Protein AF-A0A3D5RZG6-F1 (afdb_monomer_lite)

Secondary structure (DSSP, 8-state):
------PPP---------PPPP----------S-------------TTS-GGGTS-HHHHHHHHHHHHHHHHHHHHHTHHHHHHHHHHHHHTT-S-----SSSTT------THHHHHHHHHHHHHHHHHS-TT-S------SS--HHHHHHHHHHHHHH-

Radius of gyration: 35.07 Å; chains: 1; bounding box: 60×97×66 Å

Foldseek 3Di:
DDDDDDDDDDDDDDDDDDDDDDDDDDDDDPDDDDDPPPPPPPPPDPPPDDVLVVDDPVVNVVVVVVVVVVVVVVCVVCVVVVVVVVVLVVLCVPDWDQDPPPHGRPGPDRDNVSVVVVVVCCVVVCCQCQPPLGNDDFDDPDDDDPVVVVVSVVVSVVRD

Structure (mmCIF, N/CA/C/O backbone):
data_AF-A0A3D5RZG6-F1
#
_entry.id   AF-A0A3D5RZG6-F1
#
loop_
_atom_site.group_PDB
_atom_site.id
_atom_site.type_symbol
_atom_site.label_atom_id
_atom_site.label_alt_id
_atom_site.label_comp_id
_atom_site.label_asym_id
_atom_site.label_entity_id
_atom_site.label_seq_id
_atom_site.pdbx_PDB_ins_code
_atom_site.Cartn_x
_atom_site.Cartn_y
_atom_site.Cartn_z
_atom_site.occupancy
_atom_site.B_iso_or_equiv
_atom_site.auth_seq_id
_atom_site.auth_comp_id
_atom_site.auth_asym_id
_atom_site.auth_atom_id
_atom_site.pdbx_PDB_model_num
ATOM 1 N N . MET A 1 1 ? 36.518 -27.230 -19.092 1.00 40.00 1 MET A N 1
ATOM 2 C CA . MET A 1 1 ? 35.774 -27.851 -17.978 1.00 40.00 1 MET A CA 1
ATOM 3 C C . MET A 1 1 ? 34.593 -28.575 -18.604 1.00 40.00 1 MET A C 1
ATOM 5 O O . MET A 1 1 ? 33.649 -27.922 -19.021 1.00 40.00 1 MET A O 1
ATOM 9 N N . ALA A 1 2 ? 34.735 -29.878 -18.841 1.00 37.03 2 ALA A N 1
ATOM 10 C CA . ALA A 1 2 ? 33.716 -30.720 -19.463 1.00 37.03 2 ALA A CA 1
ATOM 11 C C . ALA A 1 2 ? 33.088 -31.570 -18.354 1.00 37.03 2 ALA A C 1
ATOM 13 O O . ALA A 1 2 ? 33.823 -32.172 -17.575 1.00 37.03 2 ALA A O 1
ATOM 14 N N . ILE A 1 3 ? 31.761 -31.542 -18.238 1.00 41.81 3 ILE A N 1
ATOM 15 C CA . ILE A 1 3 ? 31.018 -32.306 -17.233 1.00 41.81 3 ILE A CA 1
ATOM 16 C C . ILE A 1 3 ? 30.710 -33.676 -17.829 1.00 41.81 3 ILE A C 1
ATOM 18 O O . ILE A 1 3 ? 30.144 -33.788 -18.917 1.00 41.81 3 ILE A O 1
ATOM 22 N N . ASP A 1 4 ? 31.171 -34.688 -17.109 1.00 40.53 4 ASP A N 1
ATOM 23 C CA . ASP A 1 4 ? 31.156 -36.098 -17.455 1.00 40.53 4 ASP A CA 1
ATOM 24 C C . ASP A 1 4 ? 29.727 -36.666 -17.473 1.00 40.53 4 ASP A C 1
ATOM 26 O O . ASP A 1 4 ? 28.869 -36.276 -16.678 1.00 40.53 4 ASP A O 1
ATOM 30 N N . LYS A 1 5 ? 29.468 -37.582 -18.404 1.00 50.91 5 LYS A N 1
ATOM 31 C CA . LYS A 1 5 ? 28.138 -38.107 -18.740 1.00 50.91 5 LYS A CA 1
ATOM 32 C C . LYS A 1 5 ? 28.171 -39.629 -18.686 1.00 50.91 5 LYS A C 1
ATOM 34 O O . LYS A 1 5 ? 28.188 -40.238 -19.748 1.00 50.91 5 LYS A O 1
ATOM 39 N N . GLN A 1 6 ? 28.164 -40.245 -17.499 1.00 39.62 6 GLN A N 1
ATOM 40 C CA . GLN A 1 6 ? 27.972 -41.699 -17.341 1.00 39.62 6 GLN A CA 1
ATOM 41 C C . GLN A 1 6 ? 27.313 -42.058 -15.992 1.00 39.62 6 GLN A C 1
ATOM 43 O O . GLN A 1 6 ? 27.943 -41.993 -14.943 1.00 39.62 6 GLN A O 1
ATOM 48 N N . LEU A 1 7 ? 26.044 -42.479 -16.032 1.00 48.88 7 LEU A N 1
ATOM 49 C CA . LEU A 1 7 ? 25.414 -43.341 -15.020 1.00 48.88 7 LEU A CA 1
ATOM 50 C C . LEU A 1 7 ? 25.377 -44.763 -15.608 1.00 48.88 7 LEU A C 1
ATOM 52 O O . LEU A 1 7 ? 24.988 -44.894 -16.774 1.00 48.88 7 LEU A O 1
ATOM 56 N N . PRO A 1 8 ? 25.775 -45.822 -14.879 1.00 43.19 8 PRO A N 1
ATOM 57 C CA . PRO A 1 8 ? 25.782 -47.165 -15.437 1.00 43.19 8 PRO A CA 1
ATOM 58 C C . PRO A 1 8 ? 24.384 -47.794 -15.406 1.00 43.19 8 PRO A C 1
ATOM 60 O O . PRO A 1 8 ? 23.657 -47.722 -14.418 1.00 43.19 8 PRO A O 1
ATOM 63 N N . LEU A 1 9 ? 24.048 -48.439 -16.522 1.00 42.88 9 LEU A N 1
ATOM 64 C CA . LEU A 1 9 ? 22.876 -49.282 -16.731 1.00 42.88 9 LEU A CA 1
ATOM 65 C C . LEU A 1 9 ? 23.049 -50.613 -15.984 1.00 42.88 9 LEU A C 1
ATOM 67 O O . LEU A 1 9 ? 24.032 -51.318 -16.210 1.00 42.88 9 LEU A O 1
ATOM 71 N N . VAL A 1 10 ? 22.064 -50.992 -15.169 1.00 44.44 10 VAL A N 1
ATOM 72 C CA . VAL A 1 10 ? 21.861 -52.381 -14.730 1.00 44.44 10 VAL A CA 1
ATOM 73 C C . VAL A 1 10 ? 20.582 -52.881 -15.393 1.00 44.44 10 VAL A C 1
ATOM 75 O O . VAL A 1 10 ? 19.499 -52.346 -15.169 1.00 44.44 10 VAL A O 1
ATOM 78 N N . ASN A 1 11 ? 20.743 -53.868 -16.273 1.00 32.84 11 ASN A N 1
ATOM 79 C CA . ASN A 1 11 ? 19.669 -54.517 -17.013 1.00 32.84 11 ASN A CA 1
ATOM 80 C C . ASN A 1 11 ? 19.000 -55.612 -16.170 1.00 32.84 11 ASN A C 1
ATOM 82 O O . ASN A 1 11 ? 19.696 -56.474 -15.644 1.00 32.84 11 ASN A O 1
ATOM 86 N N . GLY A 1 12 ? 17.664 -55.604 -16.189 1.00 35.03 12 GLY A N 1
ATOM 87 C CA . GLY A 1 12 ? 16.802 -56.783 -16.321 1.00 35.03 12 GLY A CA 1
ATOM 88 C C . GLY A 1 12 ? 16.608 -57.684 -15.103 1.00 35.03 12 GLY A C 1
ATOM 89 O O . GLY A 1 12 ? 17.431 -58.554 -14.862 1.00 35.03 12 GLY A O 1
ATOM 90 N N . ASP A 1 13 ? 15.436 -57.593 -14.465 1.00 33.34 13 ASP A N 1
ATOM 91 C CA . ASP A 1 13 ? 14.515 -58.736 -14.446 1.00 33.34 13 ASP A CA 1
ATOM 92 C C . ASP A 1 13 ? 13.060 -58.300 -14.175 1.00 33.34 13 ASP A C 1
ATOM 94 O O . ASP A 1 13 ? 12.789 -57.255 -13.585 1.00 33.34 13 ASP A O 1
ATOM 98 N N . SER A 1 14 ? 12.158 -59.117 -14.700 1.00 42.34 14 SER A N 1
ATOM 99 C CA . SER A 1 14 ? 10.693 -59.123 -14.745 1.00 42.34 14 SER A CA 1
ATOM 100 C C . SER A 1 14 ? 9.871 -58.389 -13.670 1.00 42.34 14 SER A C 1
ATOM 102 O O . SER A 1 14 ? 10.079 -58.536 -12.468 1.00 42.34 14 SER A O 1
ATOM 104 N N . ALA A 1 15 ? 8.799 -57.739 -14.136 1.00 42.53 15 ALA A N 1
ATOM 105 C CA . ALA A 1 15 ? 7.641 -57.343 -13.337 1.00 42.53 15 ALA A CA 1
ATOM 106 C C . ALA A 1 15 ? 6.982 -58.534 -12.615 1.00 42.53 15 ALA A C 1
ATOM 108 O O . ALA A 1 15 ? 6.944 -59.639 -13.159 1.00 42.53 15 ALA A O 1
ATOM 109 N N . PRO A 1 16 ? 6.296 -58.270 -11.493 1.00 44.09 16 PRO A N 1
ATOM 110 C CA . PRO A 1 16 ? 4.999 -58.897 -11.285 1.00 44.09 16 PRO A CA 1
ATOM 111 C C . PRO A 1 16 ? 3.902 -57.856 -11.038 1.00 44.09 16 PRO A C 1
ATOM 113 O O . PRO A 1 16 ? 3.989 -56.992 -10.169 1.00 44.09 16 PRO A O 1
ATOM 116 N N . SER A 1 17 ? 2.839 -57.982 -11.830 1.00 41.69 17 SER A N 1
ATOM 117 C CA . SER A 1 17 ? 1.518 -57.441 -11.541 1.00 41.69 17 SER A CA 1
ATOM 118 C C . SER A 1 17 ? 0.984 -57.999 -10.223 1.00 41.69 17 SER A C 1
ATOM 120 O O . SER A 1 17 ? 1.098 -59.201 -9.981 1.00 41.69 17 SER A O 1
ATOM 122 N N . GLY A 1 18 ? 0.291 -57.176 -9.447 1.00 37.06 18 GLY A N 1
ATOM 123 C CA . GLY A 1 18 ? -0.534 -57.651 -8.343 1.00 37.06 18 GLY A CA 1
ATOM 124 C C . GLY A 1 18 ? -0.957 -56.500 -7.449 1.00 37.06 18 GLY A C 1
ATOM 125 O O . GLY A 1 18 ? -0.141 -55.950 -6.721 1.00 37.06 18 GLY A O 1
ATOM 126 N N . SER A 1 19 ? -2.225 -56.113 -7.538 1.00 47.69 19 SER A N 1
ATOM 127 C CA . SER A 1 19 ? -2.877 -55.184 -6.615 1.00 47.69 19 SER A CA 1
ATOM 128 C C . SER A 1 19 ? -2.663 -55.632 -5.161 1.00 47.69 19 SER A C 1
ATOM 130 O O . SER A 1 19 ? -2.832 -56.824 -4.889 1.00 47.69 19 SER A O 1
ATOM 132 N N . PRO A 1 20 ? -2.342 -54.740 -4.210 1.00 45.59 20 PRO A N 1
ATOM 133 C CA . PRO A 1 20 ? -2.325 -55.128 -2.810 1.00 45.59 20 PRO A CA 1
ATOM 134 C C . PRO A 1 20 ? -3.771 -55.316 -2.333 1.00 45.59 20 PRO A C 1
ATOM 136 O O . PRO A 1 20 ? -4.583 -54.394 -2.391 1.00 45.59 20 PRO A O 1
ATOM 139 N N . LEU A 1 21 ? -4.098 -56.537 -1.907 1.00 49.50 21 LEU A N 1
ATOM 140 C CA . LEU A 1 21 ? -5.302 -56.823 -1.127 1.00 49.50 21 LEU A CA 1
ATOM 141 C C . LEU A 1 21 ? -5.203 -56.093 0.227 1.00 49.50 21 LEU A C 1
ATOM 143 O O . LEU A 1 21 ? -4.092 -55.959 0.749 1.00 49.50 21 LEU A O 1
ATOM 147 N N . PRO A 1 22 ? -6.323 -55.621 0.801 1.00 49.72 22 PRO A N 1
ATOM 148 C CA . PRO A 1 22 ? -6.307 -54.987 2.111 1.00 49.72 22 PRO A CA 1
ATOM 149 C C . PRO A 1 22 ? -5.929 -56.013 3.187 1.00 49.72 22 PRO A C 1
ATOM 151 O O . PRO A 1 22 ? -6.374 -57.158 3.166 1.00 49.72 22 PRO A O 1
ATOM 154 N N . ILE A 1 23 ? -5.058 -55.591 4.099 1.00 50.34 23 ILE A N 1
ATOM 155 C CA . ILE A 1 23 ? -4.634 -56.352 5.272 1.00 50.34 23 ILE A CA 1
ATOM 156 C C . ILE A 1 23 ? -5.704 -56.133 6.342 1.00 50.34 23 ILE A C 1
ATOM 158 O O . ILE A 1 23 ? -5.835 -55.017 6.844 1.00 50.34 23 ILE A O 1
ATOM 162 N N . ASP A 1 24 ? -6.457 -57.177 6.682 1.00 39.44 24 ASP A N 1
ATOM 163 C CA . ASP A 1 24 ? -7.350 -57.164 7.840 1.00 39.44 24 ASP A CA 1
ATOM 164 C C . ASP A 1 24 ? -6.498 -57.215 9.116 1.00 39.44 24 ASP A C 1
ATOM 166 O O . ASP A 1 24 ? -5.799 -58.195 9.385 1.00 39.44 24 ASP A O 1
ATOM 170 N N . ILE A 1 25 ? -6.512 -56.126 9.884 1.00 47.66 25 ILE A N 1
ATOM 171 C CA . ILE A 1 25 ? -5.910 -56.064 11.217 1.00 47.66 25 ILE A CA 1
ATOM 172 C C . ILE A 1 25 ? -7.035 -56.338 12.216 1.00 47.66 25 ILE A C 1
ATOM 174 O O . ILE A 1 25 ? -7.828 -55.450 12.522 1.00 47.66 25 ILE A O 1
ATOM 178 N N . GLU A 1 26 ? -7.110 -57.565 12.727 1.00 38.97 26 GLU A N 1
ATOM 179 C CA . GLU A 1 26 ? -7.935 -57.880 13.895 1.00 38.97 26 GLU A CA 1
ATOM 180 C C . GLU A 1 26 ? -7.267 -57.287 15.144 1.00 38.97 26 GLU A C 1
ATOM 182 O O . GLU A 1 26 ? -6.221 -57.755 15.597 1.00 38.97 26 GLU A O 1
ATOM 187 N N . ILE A 1 27 ? -7.856 -56.221 15.688 1.00 46.53 27 ILE A N 1
ATOM 188 C CA . ILE A 1 27 ? -7.484 -55.662 16.990 1.00 46.53 27 ILE A CA 1
ATOM 189 C C . ILE A 1 27 ? -8.500 -56.181 18.008 1.00 46.53 27 ILE A C 1
ATOM 191 O O . ILE A 1 27 ? -9.621 -55.683 18.087 1.00 46.53 27 ILE A O 1
ATOM 195 N N . GLU A 1 28 ? -8.114 -57.183 18.798 1.00 38.84 28 GLU A N 1
ATOM 196 C CA . GLU A 1 28 ? -8.856 -57.558 20.004 1.00 38.84 28 GLU A CA 1
ATOM 197 C C . GLU A 1 28 ? -8.613 -56.502 21.091 1.00 38.84 28 GLU A C 1
ATOM 199 O O . GLU A 1 28 ? -7.517 -56.391 21.645 1.00 38.84 28 GLU A O 1
ATOM 204 N N . ILE A 1 29 ? -9.642 -55.711 21.402 1.00 47.91 29 ILE A N 1
ATOM 205 C CA . ILE A 1 29 ? -9.635 -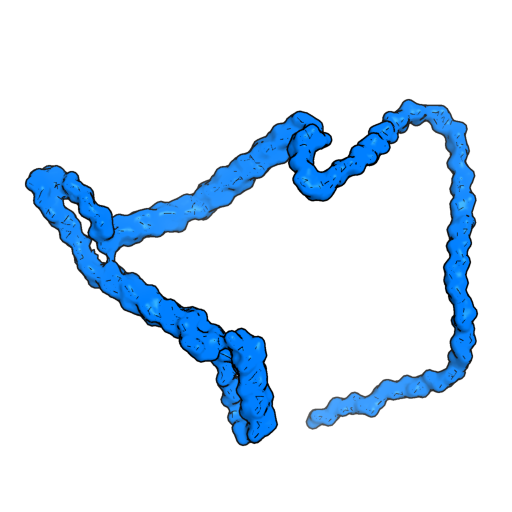54.777 22.531 1.00 47.91 29 ILE A CA 1
ATOM 206 C C . ILE A 1 29 ? -10.257 -55.506 23.733 1.00 47.91 29 ILE A C 1
ATOM 208 O O . ILE A 1 29 ? -11.433 -55.874 23.664 1.00 47.91 29 ILE A O 1
ATOM 212 N N . PRO A 1 30 ? -9.523 -55.741 24.838 1.00 39.16 30 PRO A N 1
ATOM 213 C CA . PRO A 1 30 ? -10.123 -56.294 26.042 1.00 39.16 30 PRO A CA 1
ATOM 214 C C . PRO A 1 30 ? -11.043 -55.237 26.662 1.00 39.16 30 PRO A C 1
ATOM 216 O O . PRO A 1 30 ? -10.599 -54.167 27.076 1.00 39.16 30 PRO A O 1
ATOM 219 N N . LEU A 1 31 ? -12.335 -55.556 26.700 1.00 46.53 31 LEU A N 1
ATOM 220 C CA . LEU A 1 31 ? -13.395 -54.757 27.305 1.00 46.53 31 LEU A CA 1
ATOM 221 C C . LEU A 1 31 ? -13.150 -54.653 28.823 1.00 46.53 31 LEU A C 1
ATOM 223 O O . LEU A 1 31 ? -13.416 -55.600 29.563 1.00 46.53 31 LEU A O 1
ATOM 227 N N . ALA A 1 32 ? -12.611 -53.523 29.282 1.00 42.19 32 ALA A N 1
ATOM 228 C CA . ALA A 1 32 ? -12.517 -53.176 30.697 1.00 42.19 32 ALA A CA 1
ATOM 229 C C . ALA A 1 32 ? -13.300 -51.882 30.950 1.00 42.19 32 ALA A C 1
ATOM 231 O O . ALA A 1 32 ? -13.075 -50.864 30.301 1.00 42.19 32 ALA A O 1
ATOM 232 N N . GLU A 1 33 ? -14.253 -51.998 31.871 1.00 45.88 33 GLU A N 1
ATOM 233 C CA . GLU A 1 33 ? -15.320 -51.065 32.229 1.00 45.88 33 GLU A CA 1
ATOM 234 C C . GLU A 1 33 ? -14.832 -49.640 32.534 1.00 45.88 33 GLU A C 1
ATOM 236 O O . GLU A 1 33 ? -13.932 -49.429 33.349 1.00 45.88 33 GLU A O 1
ATOM 241 N N . GLY A 1 34 ? -15.486 -48.658 31.913 1.00 45.00 34 GLY A N 1
ATOM 242 C CA . GLY A 1 34 ? -15.235 -47.236 32.123 1.00 45.00 34 GLY A CA 1
ATOM 243 C C . GLY A 1 34 ? -15.747 -46.403 30.955 1.00 45.00 34 GLY A C 1
ATOM 244 O O . GLY A 1 34 ? -14.960 -45.747 30.281 1.00 45.00 34 GLY A O 1
ATOM 245 N N . GLU A 1 35 ? -17.051 -46.480 30.686 1.00 39.72 35 GLU A N 1
ATOM 246 C CA . GLU A 1 35 ? -17.736 -45.674 29.672 1.00 39.72 35 GLU A CA 1
ATOM 247 C C . GLU A 1 35 ? -17.596 -44.180 30.012 1.00 39.72 35 GLU A C 1
ATOM 249 O O . GLU A 1 35 ? -18.325 -43.629 30.834 1.00 39.72 35 GLU A O 1
ATOM 254 N N . MET A 1 36 ? -16.631 -43.511 29.382 1.00 41.97 36 MET A N 1
ATOM 255 C CA . MET A 1 36 ? -16.826 -42.131 28.954 1.00 41.97 36 MET A CA 1
ATOM 256 C C . MET A 1 36 ? -17.213 -42.201 27.484 1.00 41.97 36 MET A C 1
ATOM 258 O O . MET A 1 36 ? -16.352 -42.275 26.608 1.00 41.97 36 MET A O 1
ATOM 262 N N . GLU A 1 37 ? -18.519 -42.237 27.231 1.00 37.50 37 GLU A N 1
ATOM 263 C CA . GLU A 1 37 ? -19.068 -41.952 25.911 1.00 37.50 37 GLU A CA 1
ATOM 264 C C . GLU A 1 37 ? -18.737 -40.494 25.577 1.00 37.50 37 GLU A C 1
ATOM 266 O O . GLU A 1 37 ? -19.387 -39.557 26.037 1.00 37.50 37 GLU A O 1
ATOM 271 N N . PHE A 1 38 ? -17.683 -40.293 24.790 1.00 44.22 38 PHE A N 1
ATOM 272 C CA . PHE A 1 38 ? -17.598 -39.107 23.956 1.00 44.22 38 PHE A CA 1
ATOM 273 C C . PHE A 1 38 ? -18.559 -39.352 22.792 1.00 44.22 38 PHE A C 1
ATOM 275 O O . PHE A 1 38 ? -18.211 -40.033 21.830 1.00 44.22 38 PHE A O 1
ATOM 282 N N . GLU A 1 39 ? -19.793 -38.858 22.905 1.00 43.47 39 GLU A N 1
ATOM 283 C CA . GLU A 1 39 ? -20.676 -38.736 21.746 1.00 43.47 39 GLU A CA 1
ATOM 284 C C . GLU A 1 39 ? -20.061 -37.701 20.789 1.00 43.47 39 GLU A C 1
ATOM 286 O O . GLU A 1 39 ? -20.345 -36.504 20.859 1.00 43.47 39 GLU A O 1
ATOM 291 N N . GLU A 1 40 ? -19.191 -38.153 19.882 1.00 51.75 40 GLU A N 1
ATOM 292 C CA . GLU A 1 40 ? -18.847 -37.390 18.684 1.00 51.75 40 GLU A CA 1
ATOM 293 C C . GLU A 1 40 ? -20.088 -37.348 17.787 1.00 51.75 40 GLU A C 1
ATOM 295 O O . GLU A 1 40 ? -20.311 -38.189 16.915 1.00 51.75 40 GLU A O 1
ATOM 300 N N . THR A 1 41 ? -20.948 -36.361 18.030 1.00 52.50 41 THR A N 1
ATOM 301 C CA . THR A 1 41 ? -21.991 -35.998 17.074 1.00 52.50 41 THR A CA 1
ATOM 302 C C . THR A 1 41 ? -21.324 -35.284 15.905 1.00 52.50 41 THR A C 1
ATOM 304 O O . THR A 1 41 ? -21.149 -34.068 15.901 1.00 52.50 41 THR A O 1
ATOM 307 N N . GLU A 1 42 ? -20.917 -36.056 14.900 1.00 60.12 42 GLU A N 1
ATOM 308 C CA . GLU A 1 42 ? -20.423 -35.530 13.629 1.00 60.12 42 GLU A CA 1
ATOM 309 C C . GLU A 1 42 ? -21.607 -34.878 12.887 1.00 60.12 42 GLU A C 1
ATOM 311 O O . GLU A 1 42 ? -22.304 -35.489 12.072 1.00 60.12 42 GLU A O 1
ATOM 316 N N . GLN A 1 43 ? -21.928 -33.635 13.258 1.00 64.25 43 GLN A N 1
ATOM 317 C CA . GLN A 1 43 ? -22.960 -32.853 12.589 1.00 64.25 43 GLN A CA 1
ATOM 318 C C . GLN A 1 43 ? -22.476 -32.544 11.173 1.00 64.25 43 GLN A C 1
ATOM 320 O O . GLN A 1 43 ? -21.488 -31.839 10.970 1.00 64.25 43 GLN A O 1
ATOM 325 N N . VAL A 1 44 ? -23.173 -33.079 10.171 1.00 74.38 44 VAL A N 1
ATOM 326 C CA . VAL A 1 44 ? -22.883 -32.798 8.763 1.00 74.38 44 VAL A CA 1
ATOM 327 C C . VAL A 1 44 ? -23.373 -31.385 8.444 1.00 74.38 44 VAL A C 1
ATOM 329 O O . VAL A 1 44 ? -24.534 -31.184 8.088 1.00 74.38 44 VAL A O 1
ATOM 332 N N . ILE A 1 45 ? -22.491 -30.398 8.603 1.00 79.06 45 ILE A N 1
ATOM 333 C CA . ILE A 1 45 ? -22.779 -28.991 8.303 1.00 79.06 45 ILE A CA 1
ATOM 334 C C . ILE A 1 45 ? -22.708 -28.780 6.776 1.00 79.06 45 ILE A C 1
ATOM 336 O O . ILE A 1 45 ? -21.691 -29.116 6.156 1.00 79.06 45 ILE A O 1
ATOM 340 N N . PRO A 1 46 ? -23.751 -28.228 6.128 1.00 85.69 46 PRO A N 1
ATOM 341 C CA . PRO A 1 46 ? -23.699 -27.862 4.714 1.00 85.69 46 PRO A CA 1
ATOM 342 C C . PRO A 1 46 ? -22.596 -26.827 4.431 1.00 85.69 46 PRO A C 1
ATOM 344 O O . PRO A 1 46 ? -22.437 -25.862 5.169 1.00 85.69 46 PRO A O 1
ATOM 347 N N . PHE A 1 47 ? -21.863 -26.971 3.318 1.00 81.31 47 PHE A N 1
ATOM 348 C CA . PHE A 1 47 ? -20.683 -26.139 3.001 1.00 81.31 47 PHE A CA 1
ATOM 349 C C . PHE A 1 47 ? -20.937 -24.616 2.976 1.00 81.31 47 PHE A C 1
ATOM 351 O O . PHE A 1 47 ? -20.020 -23.838 3.209 1.00 81.31 47 PHE A O 1
ATOM 358 N N . ASN A 1 48 ? -22.167 -24.183 2.681 1.00 87.56 48 ASN A N 1
ATOM 359 C CA . ASN A 1 48 ? -22.524 -22.764 2.574 1.00 87.56 48 ASN A CA 1
ATOM 360 C C . ASN A 1 48 ? -23.147 -22.188 3.857 1.00 87.56 48 ASN A C 1
ATOM 362 O O . ASN A 1 48 ? -23.663 -21.069 3.816 1.00 87.56 48 ASN A O 1
ATOM 366 N N . GLU A 1 49 ? -23.170 -22.941 4.957 1.00 89.38 49 GLU A N 1
ATOM 367 C CA . GLU A 1 49 ? -23.825 -22.501 6.187 1.00 89.38 49 GLU A CA 1
ATOM 368 C C . GLU A 1 49 ? -22.880 -21.740 7.122 1.00 89.38 49 GLU A C 1
ATOM 370 O O . GLU A 1 49 ? -21.655 -21.866 7.062 1.00 89.38 49 GLU A O 1
ATOM 375 N N . ASN A 1 50 ? -23.458 -20.900 7.978 1.00 86.81 50 ASN A N 1
ATOM 376 C CA . ASN A 1 50 ? -22.700 -20.088 8.916 1.00 86.81 50 ASN A CA 1
ATOM 377 C C . ASN A 1 50 ? -22.183 -20.949 10.076 1.00 86.81 50 ASN A C 1
ATOM 379 O O . ASN A 1 50 ? -22.944 -21.378 10.936 1.00 86.81 50 ASN A O 1
ATOM 383 N N . LEU A 1 51 ? -20.867 -21.147 10.126 1.00 85.50 51 LEU A N 1
ATOM 384 C CA . LEU A 1 51 ? -20.200 -21.950 11.155 1.00 85.50 51 LEU A CA 1
ATOM 385 C C . LEU A 1 51 ? -20.391 -21.399 12.577 1.00 85.50 51 LEU A C 1
ATOM 387 O O . LEU A 1 51 ? -20.315 -22.164 13.533 1.00 85.50 51 LEU A O 1
ATOM 391 N N . ALA A 1 52 ? -20.663 -20.098 12.729 1.00 86.06 52 ALA A N 1
ATOM 392 C CA . ALA A 1 52 ? -20.869 -19.487 14.041 1.00 86.06 52 ALA A CA 1
ATOM 393 C C . ALA A 1 52 ? -22.112 -20.024 14.770 1.00 86.06 52 ALA A C 1
ATOM 395 O O . ALA A 1 52 ? -22.123 -20.028 15.997 1.00 86.06 52 ALA A O 1
ATOM 396 N N . ASP A 1 53 ? -23.121 -20.504 14.037 1.00 86.06 53 ASP A N 1
ATOM 397 C CA . ASP A 1 53 ? -24.384 -20.983 14.616 1.00 86.06 53 ASP A CA 1
ATOM 398 C C . ASP A 1 53 ? -24.275 -22.415 15.179 1.00 86.06 53 ASP A C 1
ATOM 400 O O . ASP A 1 53 ? -25.129 -22.846 15.953 1.00 86.06 53 ASP A O 1
ATOM 404 N N . PHE A 1 54 ? -23.213 -23.143 14.813 1.00 87.19 54 PHE A N 1
ATOM 405 C CA . PHE A 1 54 ? -22.935 -24.515 15.261 1.00 87.19 54 PHE A CA 1
ATOM 406 C C . PHE A 1 54 ? -21.815 -24.587 16.307 1.00 87.19 54 PHE A C 1
ATOM 408 O O . PHE A 1 54 ? -21.556 -25.654 16.861 1.00 87.19 54 PHE A O 1
ATOM 415 N N . LEU A 1 55 ? -21.132 -23.470 16.568 1.00 85.38 55 LEU A N 1
ATOM 416 C CA . LEU A 1 55 ? -20.074 -23.383 17.568 1.00 85.38 55 LEU A CA 1
ATOM 417 C C . LEU A 1 55 ? -20.659 -23.133 18.959 1.00 85.38 55 LEU A C 1
ATOM 419 O O . LEU A 1 55 ? -21.627 -22.394 19.132 1.00 85.38 55 LEU A O 1
ATOM 423 N N . GLU A 1 56 ?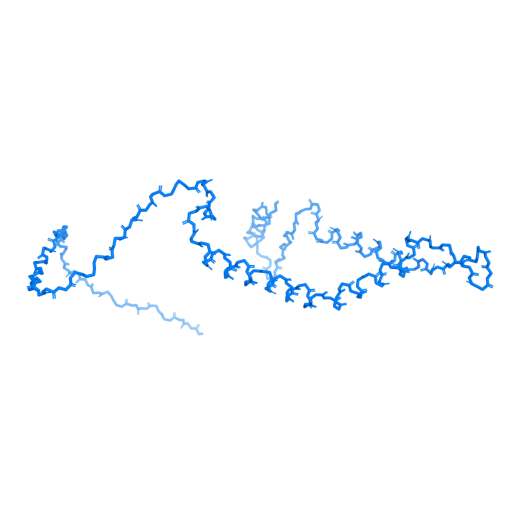 -20.027 -23.719 19.973 1.00 89.31 56 GLU A N 1
ATOM 424 C CA . GLU A 1 56 ? -20.368 -23.446 21.366 1.00 89.31 56 GLU A CA 1
ATOM 425 C C . GLU A 1 56 ? -20.088 -21.975 21.720 1.00 89.31 56 GLU A C 1
ATOM 427 O O . GLU A 1 56 ? -19.099 -21.383 21.278 1.00 89.31 56 GLU A O 1
ATOM 432 N N . GLN A 1 57 ? -20.948 -21.386 22.555 1.00 89.12 57 GLN A N 1
ATOM 433 C CA . GLN A 1 57 ? -20.883 -19.969 22.922 1.00 89.12 57 GLN A CA 1
ATOM 434 C C . GLN A 1 57 ? -19.537 -19.571 23.551 1.00 89.12 57 GLN A C 1
ATOM 436 O O . GLN A 1 57 ? -19.052 -18.467 23.300 1.00 89.12 57 GLN A O 1
ATOM 441 N N . ASP A 1 58 ? -18.915 -20.460 24.328 1.00 90.94 58 ASP A N 1
ATOM 442 C CA . ASP A 1 58 ? -17.616 -20.218 24.969 1.00 90.94 58 ASP A CA 1
ATOM 443 C C . ASP A 1 58 ? -16.476 -20.156 23.937 1.00 90.94 58 ASP A C 1
ATOM 445 O O . ASP A 1 58 ? -15.594 -19.289 24.000 1.00 90.94 58 ASP A O 1
ATOM 449 N N . VAL A 1 59 ? -16.532 -21.020 22.919 1.00 89.88 59 VAL A N 1
ATOM 450 C CA . VAL A 1 59 ? -15.590 -21.007 21.792 1.00 89.88 59 VAL A CA 1
ATOM 451 C C . VAL A 1 59 ? -15.803 -19.752 20.946 1.00 89.88 59 VAL A C 1
ATOM 453 O O . VAL A 1 59 ? -14.842 -19.058 20.618 1.00 89.88 59 VAL A O 1
ATOM 456 N N . LEU A 1 60 ? -17.056 -19.391 20.662 1.00 91.56 60 LEU A N 1
ATOM 457 C CA . LEU A 1 60 ? -17.383 -18.185 19.900 1.00 91.56 60 LEU A CA 1
ATOM 458 C C . LEU A 1 60 ? -16.924 -16.908 20.620 1.00 91.56 60 LEU A C 1
ATOM 460 O O . LEU A 1 60 ? -16.407 -15.986 19.988 1.00 91.56 60 LEU A O 1
ATOM 464 N N . GLN A 1 61 ? -17.073 -16.855 21.945 1.00 92.62 61 GLN A N 1
ATOM 465 C CA . GLN A 1 61 ? -16.666 -15.706 22.747 1.00 92.62 61 GLN A CA 1
ATOM 466 C C . GLN A 1 61 ? -15.141 -15.566 22.814 1.00 92.62 61 GLN A C 1
ATOM 468 O O . GLN A 1 61 ? -14.627 -14.447 22.708 1.00 92.62 61 GLN A O 1
ATOM 473 N N . SER A 1 62 ? -14.417 -16.676 22.980 1.00 93.88 62 SER A N 1
ATOM 474 C CA . SER A 1 62 ? -12.949 -16.660 23.003 1.00 93.88 62 SER A CA 1
ATOM 475 C C . SER A 1 62 ? -12.379 -16.225 21.652 1.00 93.88 62 SER A C 1
ATOM 477 O O . SER A 1 62 ? -11.606 -15.267 21.610 1.00 93.88 62 SER A O 1
ATOM 479 N N . LEU A 1 63 ? -12.862 -16.813 20.554 1.00 92.94 63 LEU A N 1
ATOM 480 C CA . LEU A 1 63 ? -12.473 -16.435 19.196 1.00 92.94 63 LEU A CA 1
ATOM 481 C C . LEU A 1 63 ? -12.851 -14.985 18.870 1.00 92.94 63 LEU A C 1
ATOM 483 O O . LEU A 1 63 ? -12.054 -14.246 18.299 1.00 92.94 63 LEU A O 1
ATOM 487 N N . GLY A 1 64 ? -14.050 -14.546 19.258 1.00 94.12 64 GLY A N 1
ATOM 488 C CA . GLY A 1 64 ? -14.486 -13.164 19.069 1.00 94.12 64 GLY A CA 1
ATOM 489 C C . GLY A 1 64 ? -13.576 -12.171 19.790 1.00 94.12 64 GLY A C 1
ATOM 490 O O . GLY A 1 64 ? -13.213 -11.142 19.225 1.00 94.12 64 GLY A O 1
ATOM 491 N N . SER A 1 65 ? -13.165 -12.502 21.014 1.00 95.31 65 SER A N 1
ATOM 492 C CA . SER A 1 65 ? -12.253 -11.665 21.799 1.00 95.31 65 SER A CA 1
ATOM 493 C C . SER A 1 65 ? -10.864 -11.616 21.159 1.00 95.31 65 SER A C 1
ATOM 495 O O . SER A 1 65 ? -10.320 -10.530 20.985 1.00 95.31 65 SER A O 1
ATOM 497 N N . GLU A 1 66 ? -10.332 -12.765 20.736 1.00 95.75 66 GLU A N 1
ATOM 498 C CA . GLU A 1 66 ? -9.046 -12.864 20.036 1.00 95.75 66 GLU A CA 1
ATOM 499 C C . GLU A 1 66 ? -9.037 -12.051 18.734 1.00 95.75 66 GLU A C 1
ATOM 501 O O . GLU A 1 66 ? -8.144 -11.234 18.527 1.00 95.75 66 GLU A O 1
ATOM 506 N N . LEU A 1 67 ? -10.056 -12.201 17.883 1.00 95.31 67 LEU A N 1
ATOM 507 C CA . LEU A 1 67 ? -10.152 -11.470 16.615 1.00 95.31 67 LEU A CA 1
ATOM 508 C C . LEU A 1 67 ? -10.245 -9.955 16.818 1.00 95.31 67 LEU A C 1
ATOM 510 O O . LEU A 1 67 ? -9.651 -9.194 16.052 1.00 95.31 67 LEU A O 1
ATOM 514 N N . VAL A 1 68 ? -10.980 -9.506 17.839 1.00 96.69 68 VAL A N 1
ATOM 515 C CA 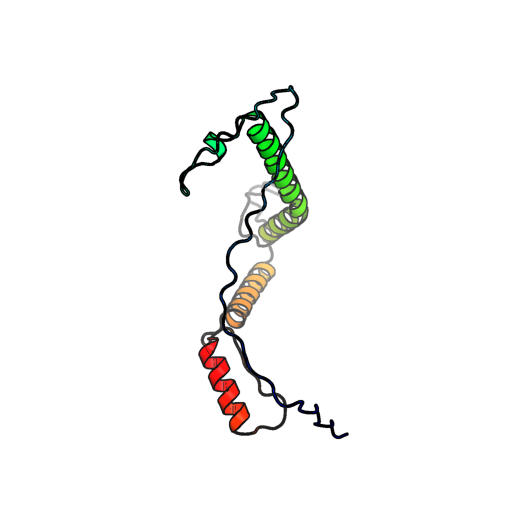. VAL A 1 68 ? -11.057 -8.080 18.180 1.00 96.69 68 VAL A CA 1
ATOM 516 C C . VAL A 1 68 ? -9.700 -7.575 18.660 1.00 96.69 68 VAL A C 1
ATOM 518 O O . VAL A 1 68 ? -9.265 -6.521 18.200 1.00 96.69 68 VAL A O 1
ATOM 521 N N . THR A 1 69 ? -9.006 -8.330 19.515 1.00 97.31 69 THR A N 1
ATOM 522 C CA . THR A 1 69 ? -7.654 -7.975 19.964 1.00 97.31 69 THR A CA 1
ATOM 523 C C . THR A 1 69 ? -6.684 -7.888 18.788 1.00 97.31 69 THR A C 1
ATOM 525 O O . THR A 1 69 ? -6.033 -6.860 18.634 1.00 97.31 69 THR A O 1
ATOM 528 N N . LEU A 1 70 ? -6.651 -8.888 17.904 1.00 96.88 70 LEU A N 1
ATOM 529 C CA . LEU A 1 70 ? -5.802 -8.876 16.707 1.00 96.88 70 LEU A CA 1
ATOM 530 C C . LEU A 1 70 ? -6.112 -7.679 15.798 1.00 96.88 70 LEU A C 1
ATOM 532 O O . LEU A 1 70 ? -5.205 -7.018 15.301 1.00 96.88 70 LEU A O 1
ATOM 536 N N . TYR A 1 71 ? -7.393 -7.348 15.617 1.00 96.44 71 TYR A N 1
ATOM 537 C CA . TYR A 1 71 ? -7.793 -6.170 14.849 1.00 96.44 71 TYR A CA 1
ATOM 538 C C . TYR A 1 71 ? -7.329 -4.857 15.498 1.00 96.44 71 TYR A C 1
ATOM 540 O O . TYR A 1 71 ? -6.895 -3.936 14.798 1.00 96.44 71 TYR A O 1
ATOM 548 N N . GLU A 1 72 ? -7.441 -4.736 16.820 1.00 96.62 72 GLU A N 1
ATOM 549 C CA . GLU A 1 72 ? -6.978 -3.557 17.553 1.00 96.62 72 GLU A CA 1
ATOM 550 C C . GLU A 1 72 ? -5.455 -3.419 17.493 1.00 96.62 72 GLU A C 1
ATOM 552 O O . GLU A 1 72 ? -4.960 -2.315 17.252 1.00 96.62 72 GLU A O 1
ATOM 557 N N . GLU A 1 73 ? -4.724 -4.527 17.618 1.00 96.62 73 GLU A N 1
ATOM 558 C CA . GLU A 1 73 ? -3.270 -4.585 17.453 1.00 96.62 73 GLU A CA 1
ATOM 559 C C . GLU A 1 73 ? -2.851 -4.164 16.038 1.00 96.62 73 GLU A C 1
ATOM 561 O O . GLU A 1 73 ? -2.013 -3.270 15.884 1.00 96.62 73 GLU A O 1
ATOM 566 N N . ASP A 1 74 ? -3.491 -4.706 14.999 1.00 96.00 74 ASP A N 1
ATOM 567 C CA . ASP A 1 74 ? -3.248 -4.318 13.606 1.00 96.00 74 ASP A CA 1
ATOM 568 C C . ASP A 1 74 ? -3.554 -2.835 13.373 1.00 96.00 74 ASP A C 1
ATOM 570 O O . ASP A 1 74 ? -2.805 -2.126 12.689 1.00 96.00 74 ASP A O 1
ATOM 574 N N . LYS A 1 75 ? -4.644 -2.329 13.955 1.00 95.75 75 LYS A N 1
ATOM 575 C CA . LYS A 1 75 ? -5.028 -0.921 13.843 1.00 95.75 75 LYS A CA 1
ATOM 576 C C . LYS A 1 75 ? -4.017 -0.001 14.524 1.00 95.75 75 LYS A C 1
ATOM 578 O O . LYS A 1 75 ? -3.692 1.037 13.943 1.00 95.75 75 LYS A O 1
ATOM 583 N N . GLU A 1 76 ? -3.542 -0.353 15.713 1.00 96.31 76 GLU A N 1
ATOM 584 C CA . GLU A 1 76 ? -2.539 0.437 16.429 1.00 96.31 76 GLU A CA 1
ATOM 585 C C . GLU A 1 76 ? -1.184 0.367 15.711 1.00 96.31 76 GLU A C 1
ATOM 587 O O . GLU A 1 76 ? -0.527 1.397 15.561 1.00 96.31 76 GLU A O 1
ATOM 592 N N . SER A 1 77 ? -0.813 -0.787 15.143 1.00 96.25 77 SER A N 1
ATOM 593 C CA . SER A 1 77 ? 0.451 -0.958 14.406 1.00 96.25 77 SER A CA 1
ATOM 594 C C . SER A 1 77 ? 0.598 0.004 13.216 1.00 96.25 77 SER A C 1
ATOM 596 O O . SER A 1 77 ? 1.694 0.485 12.925 1.00 96.25 77 SER A O 1
ATOM 598 N N . ARG A 1 78 ? -0.513 0.340 12.542 1.00 95.12 78 ARG A N 1
ATOM 599 C CA . ARG A 1 78 ? -0.540 1.256 11.386 1.00 95.12 78 ARG A CA 1
ATOM 600 C C . ARG A 1 78 ? -0.852 2.709 11.744 1.00 95.12 78 ARG A C 1
ATOM 602 O O . ARG A 1 78 ? -0.985 3.535 10.838 1.00 95.12 78 ARG A O 1
ATOM 609 N N . LYS A 1 79 ? -1.023 3.033 13.025 1.00 96.38 79 LYS A N 1
ATOM 610 C CA . LYS A 1 79 ? -1.467 4.358 13.471 1.00 96.38 79 LYS A CA 1
ATOM 611 C C . LYS A 1 79 ? -0.489 5.462 13.097 1.00 96.38 79 LYS A C 1
ATOM 613 O O . LYS A 1 79 ? -0.917 6.459 12.526 1.00 96.38 79 LYS A O 1
ATOM 618 N N . ASP A 1 80 ? 0.805 5.259 13.328 1.00 94.75 80 ASP A N 1
ATOM 619 C CA . ASP A 1 80 ? 1.835 6.244 12.977 1.00 94.75 80 ASP A CA 1
ATOM 620 C C . ASP A 1 80 ? 1.830 6.543 11.473 1.00 94.75 80 ASP A C 1
ATOM 622 O O . ASP A 1 80 ? 1.831 7.703 11.054 1.00 94.75 80 ASP A O 1
ATOM 626 N N . TRP A 1 81 ? 1.740 5.493 10.650 1.00 95.19 81 TRP A N 1
ATOM 627 C CA . TRP A 1 81 ? 1.620 5.629 9.200 1.00 95.19 81 TRP A CA 1
ATOM 628 C C . TRP A 1 81 ? 0.355 6.398 8.808 1.00 95.19 81 TRP A C 1
ATOM 630 O O . TRP A 1 81 ? 0.419 7.310 7.983 1.00 95.19 81 TRP A O 1
ATOM 640 N N . TYR A 1 82 ? -0.783 6.073 9.426 1.00 94.00 82 TYR A N 1
ATOM 641 C CA . TYR A 1 82 ? -2.054 6.748 9.175 1.00 94.00 82 TYR A CA 1
ATOM 642 C C . TYR A 1 82 ? -2.001 8.231 9.560 1.00 94.00 82 TYR A C 1
ATOM 644 O O . TYR A 1 82 ? -2.460 9.085 8.801 1.00 94.00 82 TYR A O 1
ATOM 652 N N . GLU A 1 83 ? -1.402 8.564 10.702 1.00 93.88 83 GLU A N 1
ATOM 653 C CA . GLU A 1 83 ? -1.215 9.950 11.121 1.00 93.88 83 GLU A CA 1
ATOM 654 C C . GLU A 1 83 ? -0.309 10.722 10.160 1.00 93.88 83 GLU A C 1
ATOM 656 O O . GLU A 1 83 ? -0.630 11.854 9.792 1.00 93.88 83 GLU A O 1
ATOM 661 N N . SER A 1 84 ? 0.816 10.133 9.743 1.00 91.69 84 SER A N 1
ATOM 662 C CA . SER A 1 84 ? 1.700 10.736 8.741 1.00 91.69 84 SER A CA 1
ATOM 663 C C . SER A 1 84 ? 0.984 10.945 7.409 1.00 91.69 84 SER A C 1
ATOM 665 O O . SER A 1 84 ? 1.136 12.000 6.794 1.00 91.69 84 SER A O 1
ATOM 667 N N . PHE A 1 85 ? 0.174 9.975 6.984 1.00 88.44 85 PHE A N 1
ATOM 668 C CA . PHE A 1 85 ? -0.623 10.061 5.766 1.00 88.44 85 PHE A CA 1
ATOM 669 C C . PHE A 1 85 ? -1.674 11.177 5.848 1.00 88.44 85 PHE A C 1
ATOM 671 O O . PHE A 1 85 ? -1.740 12.015 4.950 1.00 88.44 85 PHE A O 1
ATOM 678 N N . SER A 1 86 ? -2.434 11.249 6.946 1.00 89.12 86 SER A N 1
ATOM 679 C CA . SER A 1 86 ? -3.443 12.295 7.168 1.00 89.12 86 SER A CA 1
ATOM 680 C C . SER A 1 86 ? -2.814 13.688 7.174 1.00 89.12 86 SER A C 1
ATOM 682 O O . SER A 1 86 ? -3.235 14.553 6.410 1.00 89.12 86 SER A O 1
ATOM 684 N N . LYS A 1 87 ? -1.741 13.884 7.954 1.00 87.25 87 LYS A N 1
ATOM 685 C CA . LYS A 1 87 ? -0.994 15.154 7.997 1.00 87.25 87 LYS A CA 1
ATOM 686 C C . LYS A 1 87 ? -0.438 15.519 6.613 1.00 87.25 87 LYS A C 1
ATOM 688 O O . LYS A 1 87 ? -0.415 16.690 6.241 1.00 87.25 87 LYS A O 1
ATOM 693 N N . GLY A 1 88 ? 0.002 14.524 5.839 1.00 86.44 88 GLY A N 1
ATOM 694 C CA . GLY A 1 88 ? 0.471 14.697 4.464 1.00 86.44 88 GLY A CA 1
ATOM 695 C C . GLY A 1 88 ? -0.618 15.193 3.510 1.00 86.44 88 GLY A C 1
ATOM 696 O O . GLY A 1 88 ? -0.349 16.072 2.693 1.00 86.44 88 GLY A O 1
ATOM 697 N N . LEU A 1 89 ? -1.846 14.682 3.631 1.00 84.81 89 LEU A N 1
ATOM 698 C CA . LEU A 1 89 ? -2.987 15.140 2.831 1.00 84.81 89 LEU A CA 1
ATOM 699 C C . LEU A 1 89 ? -3.404 16.576 3.174 1.00 84.81 89 LEU A C 1
ATOM 701 O O . LEU A 1 89 ? -3.695 17.353 2.263 1.00 84.81 89 LEU A O 1
ATOM 705 N N . ASP A 1 90 ? -3.369 16.958 4.451 1.00 82.38 90 ASP A N 1
ATOM 706 C CA . ASP A 1 90 ? -3.689 18.327 4.878 1.00 82.38 90 ASP A CA 1
ATOM 707 C C . ASP A 1 90 ? -2.709 19.352 4.276 1.00 82.38 90 ASP A C 1
ATOM 709 O O . ASP A 1 90 ? -3.101 20.441 3.845 1.00 82.38 90 ASP A O 1
ATOM 713 N N . LEU A 1 91 ? -1.430 18.976 4.145 1.00 82.25 91 LEU A N 1
ATOM 714 C CA . LEU A 1 91 ? -0.397 19.799 3.503 1.00 82.25 91 LEU A CA 1
ATOM 715 C C . LEU A 1 91 ? -0.635 20.015 2.001 1.00 82.25 91 LEU A C 1
ATOM 717 O O . LEU A 1 91 ? -0.224 21.049 1.470 1.00 82.25 91 LEU A O 1
ATOM 721 N N . LEU A 1 92 ? -1.325 19.094 1.317 1.00 81.50 92 LEU A N 1
ATOM 722 C CA . LEU A 1 92 ? -1.710 19.265 -0.092 1.00 81.50 92 LEU A CA 1
ATOM 723 C C . LEU A 1 92 ? -2.774 20.360 -0.274 1.00 81.50 92 LEU A C 1
ATOM 725 O O . LEU A 1 92 ? -2.996 20.819 -1.397 1.00 81.50 92 LEU A O 1
ATOM 729 N N . GLY A 1 93 ? -3.416 20.811 0.812 1.00 74.38 93 GLY A N 1
ATOM 730 C CA . GLY A 1 93 ? -4.343 21.946 0.795 1.00 74.38 93 GLY A CA 1
ATOM 731 C C . GLY A 1 93 ? -5.646 21.684 0.042 1.00 74.38 93 GLY A C 1
ATOM 732 O O . GLY A 1 93 ? -6.274 22.628 -0.432 1.00 74.38 93 GLY A O 1
ATOM 733 N N . ILE A 1 94 ? -6.043 20.414 -0.087 1.00 71.06 94 ILE A N 1
ATOM 734 C CA . ILE A 1 94 ? -7.311 20.015 -0.721 1.00 71.06 94 ILE A CA 1
ATOM 735 C C . ILE A 1 94 ? -8.501 20.450 0.149 1.00 71.06 94 ILE A C 1
ATOM 737 O O . ILE A 1 94 ? -9.533 20.861 -0.378 1.00 71.06 94 ILE A O 1
ATOM 741 N N . ASN A 1 95 ? -8.332 20.428 1.474 1.00 68.75 95 ASN A N 1
ATOM 742 C CA . ASN A 1 95 ? -9.312 20.933 2.428 1.00 68.75 95 ASN A CA 1
ATOM 743 C C . ASN A 1 95 ? -8.969 22.373 2.818 1.00 68.75 95 ASN A C 1
ATOM 745 O O . ASN A 1 95 ? -7.905 22.645 3.374 1.00 68.75 95 ASN A O 1
ATOM 749 N N . GLN A 1 96 ? -9.881 23.300 2.525 1.00 64.69 96 GLN A N 1
ATOM 750 C CA . GLN A 1 96 ? -9.792 24.681 2.989 1.00 64.69 96 GLN A CA 1
ATOM 751 C C . GLN A 1 96 ? -10.603 24.819 4.273 1.00 64.69 96 GLN A C 1
ATOM 753 O O . GLN A 1 96 ? -11.830 24.798 4.248 1.00 64.69 96 GLN A O 1
ATOM 758 N N . GLU A 1 97 ? -9.912 24.956 5.398 1.00 71.44 97 GLU A N 1
ATOM 759 C CA . GLU A 1 97 ? -10.548 25.298 6.666 1.00 71.44 97 GLU A CA 1
ATOM 760 C C . GLU A 1 97 ? -10.699 26.818 6.789 1.00 71.44 97 GLU A C 1
ATOM 762 O O . GLU A 1 97 ? -9.779 27.582 6.474 1.00 71.44 97 GLU A O 1
ATOM 767 N N . GLU A 1 98 ? -11.854 27.275 7.279 1.00 66.06 98 GLU A N 1
ATOM 768 C CA . GLU A 1 98 ? -12.061 28.683 7.614 1.00 66.06 98 GLU A CA 1
ATOM 769 C C . GLU A 1 98 ? -11.207 29.053 8.832 1.00 66.06 98 GLU A C 1
ATOM 771 O O . GLU A 1 98 ? -11.547 28.781 9.986 1.00 66.06 98 GLU A O 1
ATOM 776 N N . ARG A 1 99 ? -10.059 29.687 8.581 1.00 65.31 99 ARG A N 1
ATOM 777 C CA . ARG A 1 99 ? -9.170 30.140 9.652 1.00 65.31 99 ARG A CA 1
ATOM 778 C C . ARG A 1 99 ? -9.658 31.472 10.219 1.00 65.31 99 ARG A C 1
ATOM 780 O O . ARG A 1 99 ? -9.929 32.433 9.498 1.00 65.31 99 ARG A O 1
ATOM 787 N N . THR A 1 100 ? -9.728 31.533 11.546 1.00 70.50 100 THR A N 1
ATOM 788 C CA . THR A 1 100 ? -10.071 32.742 12.314 1.00 70.50 100 THR A CA 1
ATOM 789 C C . THR A 1 100 ? -8.843 33.491 12.843 1.00 70.50 100 THR A C 1
ATOM 791 O O . THR A 1 100 ? -8.975 34.619 13.314 1.00 70.50 100 THR A O 1
ATOM 794 N N . GLN A 1 101 ? -7.646 32.903 12.728 1.00 74.00 101 GLN A N 1
ATOM 795 C CA . GLN A 1 101 ? -6.360 33.523 13.070 1.00 74.00 101 GLN A CA 1
ATOM 796 C C . GLN A 1 101 ? -5.469 33.642 11.819 1.00 74.00 101 GLN A C 1
ATOM 798 O O . GLN A 1 101 ? -5.425 32.689 11.037 1.00 74.00 101 GLN A O 1
ATOM 803 N N . PRO A 1 102 ? -4.703 34.740 11.634 1.00 70.50 102 PRO A N 1
ATOM 804 C CA . PRO A 1 102 ? -4.595 35.929 12.494 1.00 70.50 102 PRO A CA 1
ATOM 805 C C . PRO A 1 102 ? -5.774 36.917 12.377 1.00 70.50 102 PRO A C 1
ATOM 807 O O . PRO A 1 102 ? -5.889 37.815 13.204 1.00 70.50 102 PRO A O 1
ATOM 810 N N . PHE A 1 103 ? -6.655 36.750 11.386 1.00 75.38 103 PHE A N 1
ATOM 811 C CA . PHE A 1 103 ? -7.938 37.453 11.260 1.00 75.38 103 PHE A CA 1
ATOM 812 C C . PHE A 1 103 ? -8.975 36.537 10.590 1.00 75.38 103 PHE A C 1
ATOM 814 O O . PHE A 1 103 ? -8.608 35.558 9.939 1.00 75.38 103 PHE A O 1
ATOM 821 N N . GLN A 1 104 ? -10.268 36.834 10.760 1.00 70.88 104 GLN A N 1
ATOM 822 C CA . GLN A 1 104 ? -11.351 36.046 10.161 1.00 70.88 104 GLN A CA 1
ATOM 823 C C . GLN A 1 104 ? -11.271 36.071 8.632 1.00 70.88 104 GLN A C 1
ATOM 825 O O . GLN A 1 104 ? -11.242 37.144 8.030 1.00 70.88 104 GLN A O 1
ATOM 830 N N . GLY A 1 105 ? -11.229 34.887 8.019 1.00 67.56 105 GLY A N 1
ATOM 831 C CA . GLY A 1 105 ? -11.105 34.742 6.568 1.00 67.56 105 GLY A CA 1
ATOM 832 C C . GLY A 1 105 ? -9.666 34.836 6.055 1.00 67.56 105 GLY A C 1
ATOM 833 O O . GLY A 1 105 ? -9.459 35.020 4.857 1.00 67.56 105 GLY A O 1
ATOM 834 N N . ALA A 1 106 ? -8.660 34.721 6.927 1.00 67.69 106 ALA A N 1
ATOM 835 C CA . ALA A 1 106 ? -7.274 34.623 6.487 1.00 67.69 106 ALA A CA 1
ATOM 836 C C . ALA A 1 106 ? -7.068 33.329 5.679 1.00 67.69 106 ALA A C 1
ATOM 838 O O . ALA A 1 106 ? -7.203 32.222 6.201 1.00 67.69 106 ALA A O 1
ATOM 839 N N . SER A 1 107 ? -6.726 33.461 4.396 1.00 65.00 107 SER A N 1
ATOM 840 C CA . SER A 1 107 ? -6.450 32.314 3.532 1.00 65.00 107 SER A CA 1
ATOM 841 C C . SER A 1 107 ? -5.181 31.592 3.991 1.00 65.00 107 SER A C 1
ATOM 843 O O . SER A 1 107 ? -4.078 32.135 3.920 1.00 65.00 107 SER A O 1
ATOM 845 N N . GLY A 1 108 ? -5.328 30.344 4.438 1.00 67.56 108 GLY A N 1
ATOM 846 C CA . GLY A 1 108 ? -4.211 29.417 4.587 1.00 67.56 108 GLY A CA 1
ATOM 847 C C . GLY A 1 108 ? -3.778 28.926 3.210 1.00 67.56 108 GLY A C 1
ATOM 848 O O . GLY A 1 108 ? -4.243 27.887 2.758 1.00 67.56 108 GLY A O 1
ATOM 849 N N . VAL A 1 109 ? -2.948 29.698 2.509 1.00 66.19 109 VAL A N 1
ATOM 850 C CA . VAL A 1 109 ? -2.436 29.284 1.197 1.00 66.19 109 VAL A CA 1
ATOM 851 C C . VAL A 1 109 ? -1.295 28.295 1.411 1.00 66.19 109 VAL A C 1
ATOM 853 O O . VAL A 1 109 ? -0.196 28.682 1.808 1.00 66.19 109 VAL A O 1
ATOM 856 N N . ASN A 1 110 ? -1.556 27.020 1.138 1.00 75.38 110 ASN A N 1
ATOM 857 C CA . ASN A 1 110 ? -0.506 26.015 1.012 1.00 75.38 110 ASN A CA 1
ATOM 858 C C . ASN A 1 110 ? 0.178 26.159 -0.354 1.00 75.38 110 ASN A C 1
ATOM 860 O O . ASN A 1 110 ? -0.453 26.509 -1.353 1.00 75.38 110 ASN A O 1
ATOM 864 N N . HIS A 1 111 ? 1.486 25.910 -0.401 1.00 79.38 111 HIS A N 1
ATOM 865 C CA . HIS A 1 111 ? 2.248 26.039 -1.639 1.00 79.38 111 HIS A CA 1
ATOM 866 C C . HIS A 1 111 ? 1.876 24.907 -2.623 1.00 79.38 111 HIS A C 1
ATOM 868 O O . HIS A 1 111 ? 2.059 23.738 -2.279 1.00 79.38 111 HIS A O 1
ATOM 874 N N . PRO A 1 112 ? 1.438 25.201 -3.865 1.00 85.38 112 PRO A N 1
ATOM 875 C CA . PRO A 1 112 ? 0.896 24.186 -4.779 1.00 85.38 112 PRO A CA 1
ATOM 876 C C . PRO A 1 112 ? 1.930 23.187 -5.329 1.00 85.38 112 PRO A C 1
ATOM 878 O O . PRO A 1 112 ? 1.538 22.162 -5.872 1.00 85.38 112 PRO A O 1
ATOM 881 N N . ILE A 1 113 ? 3.236 23.449 -5.168 1.00 88.31 113 ILE A N 1
ATOM 882 C CA . ILE A 1 113 ? 4.333 22.552 -5.608 1.00 88.31 113 ILE A CA 1
ATOM 883 C C . ILE A 1 113 ? 4.137 21.108 -5.143 1.00 88.31 113 ILE A C 1
ATOM 885 O O . ILE A 1 113 ? 4.425 20.193 -5.906 1.00 88.31 113 ILE A O 1
ATOM 889 N N . LEU A 1 114 ? 3.667 20.877 -3.913 1.00 85.50 114 LEU A N 1
ATOM 890 C CA . LEU A 1 114 ? 3.497 19.508 -3.416 1.00 85.50 114 LEU A CA 1
ATOM 891 C C . LEU A 1 114 ? 2.382 18.781 -4.175 1.00 85.50 114 LEU A C 1
ATOM 893 O O . LEU A 1 114 ? 2.580 17.660 -4.634 1.00 85.50 114 LEU A O 1
ATOM 897 N N . SER A 1 115 ? 1.243 19.440 -4.379 1.00 87.44 115 SER A N 1
ATOM 898 C CA . SER A 1 115 ? 0.107 18.890 -5.127 1.00 87.44 115 SER A CA 1
ATOM 899 C C . SER A 1 115 ? 0.436 18.691 -6.608 1.00 87.44 115 SER A C 1
ATOM 901 O O . SER A 1 115 ? 0.043 17.687 -7.206 1.00 87.44 115 SER A O 1
ATOM 903 N N . GLU A 1 116 ? 1.219 19.600 -7.190 1.00 90.00 116 GLU A N 1
ATOM 904 C CA . GLU A 1 116 ? 1.758 19.454 -8.541 1.00 90.00 116 GLU A CA 1
ATOM 905 C C . GLU A 1 116 ? 2.696 18.241 -8.638 1.00 90.00 116 GLU A C 1
ATOM 907 O O . GLU A 1 116 ? 2.497 17.381 -9.496 1.00 90.00 116 GLU A O 1
ATOM 912 N N . ALA A 1 117 ? 3.671 18.128 -7.733 1.00 91.56 117 ALA A N 1
ATOM 913 C CA . ALA A 1 117 ? 4.639 17.035 -7.720 1.00 91.56 117 ALA A CA 1
ATOM 914 C C . ALA A 1 117 ? 3.968 15.667 -7.524 1.00 91.56 117 ALA A C 1
ATOM 916 O O . ALA A 1 117 ? 4.323 14.715 -8.216 1.00 91.56 117 ALA A O 1
ATOM 917 N N . VAL A 1 118 ? 2.968 15.563 -6.639 1.00 90.62 118 VAL A N 1
ATOM 918 C CA . VAL A 1 118 ? 2.196 14.322 -6.437 1.00 90.62 118 VAL A CA 1
ATOM 919 C C . VAL A 1 118 ? 1.431 13.939 -7.701 1.00 90.62 118 VAL A C 1
ATOM 921 O O . VAL A 1 118 ? 1.455 12.777 -8.100 1.00 90.62 118 VAL A O 1
ATOM 924 N N . THR A 1 119 ? 0.797 14.906 -8.366 1.00 90.44 119 THR A N 1
ATOM 925 C CA . THR A 1 119 ? 0.063 14.655 -9.616 1.00 90.44 119 THR A CA 1
ATOM 926 C C . THR A 1 119 ? 1.011 14.224 -10.737 1.00 90.44 119 THR A C 1
ATOM 928 O O . THR A 1 119 ? 0.730 13.268 -11.458 1.00 90.44 119 THR A O 1
ATOM 931 N N . GLN A 1 120 ? 2.168 14.879 -10.863 1.00 94.44 120 GLN A N 1
ATOM 932 C CA . GLN A 1 120 ? 3.195 14.502 -11.836 1.00 94.44 120 GLN A CA 1
ATOM 933 C C . GLN A 1 120 ? 3.752 13.102 -11.557 1.00 94.44 120 GLN A C 1
ATOM 935 O O . GLN A 1 120 ? 3.869 12.297 -12.482 1.00 94.44 120 GLN A O 1
ATOM 940 N N . PHE A 1 121 ? 4.052 12.793 -10.293 1.00 94.25 121 PHE A N 1
ATOM 941 C CA . PHE A 1 121 ? 4.504 11.470 -9.878 1.00 94.25 121 PHE A CA 1
ATOM 942 C C . PHE A 1 121 ? 3.453 10.403 -10.192 1.00 94.25 121 PHE A C 1
ATOM 944 O O . PHE A 1 121 ? 3.785 9.388 -10.796 1.00 94.25 121 PHE A O 1
ATOM 951 N N . GLN A 1 122 ? 2.185 10.645 -9.852 1.00 93.38 122 GLN A N 1
ATOM 952 C CA . GLN A 1 122 ? 1.091 9.710 -10.113 1.00 93.38 122 GLN A CA 1
ATOM 953 C C . GLN A 1 122 ? 0.902 9.464 -11.615 1.00 93.38 122 GLN A C 1
ATOM 955 O O . GLN A 1 122 ? 0.773 8.311 -12.025 1.00 93.38 122 GLN A O 1
ATOM 960 N N . ALA A 1 123 ? 0.969 10.506 -12.445 1.00 93.56 123 ALA A N 1
ATOM 961 C CA . ALA A 1 123 ? 0.873 10.372 -13.896 1.00 93.56 123 ALA A CA 1
ATOM 962 C C . ALA A 1 123 ? 2.045 9.569 -14.497 1.00 93.56 123 ALA A C 1
ATOM 964 O O . ALA A 1 123 ? 1.839 8.748 -15.394 1.00 93.56 123 ALA A O 1
ATOM 965 N N . GLN A 1 124 ? 3.268 9.778 -13.999 1.00 92.94 124 GLN A N 1
ATOM 966 C CA . GLN A 1 124 ? 4.450 9.025 -14.434 1.00 92.94 124 GLN A CA 1
ATOM 967 C C . GLN A 1 124 ? 4.394 7.569 -13.961 1.00 92.94 124 GLN A C 1
ATOM 969 O O . GLN A 1 124 ? 4.548 6.657 -14.770 1.00 92.94 124 GLN A O 1
ATOM 974 N N . ALA A 1 125 ? 4.102 7.345 -12.680 1.00 94.06 125 ALA A N 1
ATOM 975 C CA . ALA A 1 125 ? 3.992 6.015 -12.095 1.00 94.06 125 ALA A CA 1
ATOM 976 C C . ALA A 1 125 ? 2.893 5.194 -12.775 1.00 94.06 125 ALA A C 1
ATOM 978 O O . ALA A 1 125 ? 3.106 4.024 -13.063 1.00 94.06 125 ALA A O 1
ATOM 979 N N . TYR A 1 126 ? 1.747 5.800 -13.096 1.00 89.94 126 TYR A N 1
ATOM 980 C CA . TYR A 1 126 ? 0.667 5.102 -13.790 1.00 89.94 126 TYR A CA 1
ATOM 981 C C . TYR A 1 126 ? 1.110 4.578 -15.161 1.00 89.94 126 TYR A C 1
ATOM 983 O O . TYR A 1 126 ? 0.822 3.436 -15.510 1.00 89.94 126 TYR A O 1
ATOM 991 N N . LYS A 1 127 ? 1.866 5.384 -15.915 1.00 88.06 127 LYS A N 1
ATOM 992 C CA . LYS A 1 127 ? 2.403 4.982 -17.218 1.00 88.06 127 LYS A CA 1
ATOM 993 C C . LYS A 1 127 ? 3.426 3.845 -17.109 1.00 88.06 127 LYS A C 1
ATOM 995 O O . LYS A 1 127 ? 3.457 2.990 -17.990 1.00 88.06 127 LYS A O 1
ATOM 1000 N N . GLU A 1 128 ? 4.251 3.847 -16.064 1.00 87.69 128 GLU A N 1
ATOM 1001 C CA . GLU A 1 128 ? 5.263 2.806 -15.839 1.00 87.69 128 GLU A CA 1
ATOM 1002 C C . GLU A 1 128 ? 4.667 1.512 -15.267 1.00 87.69 128 GLU A C 1
ATOM 1004 O O . GLU A 1 128 ? 5.088 0.422 -15.642 1.00 87.69 128 GLU A O 1
ATOM 1009 N N . LEU A 1 129 ? 3.665 1.613 -14.390 1.00 88.94 129 LEU A N 1
ATOM 1010 C CA . LEU A 1 129 ? 2.984 0.453 -13.810 1.00 88.94 129 LEU A CA 1
ATOM 1011 C C . LEU A 1 129 ? 2.063 -0.234 -14.821 1.00 88.94 129 LEU A C 1
ATOM 1013 O O . LEU A 1 129 ? 1.953 -1.458 -14.824 1.00 88.94 129 LEU A O 1
ATOM 1017 N N . LEU A 1 130 ? 1.384 0.552 -15.660 1.00 87.62 130 LEU A N 1
ATOM 1018 C CA . LEU A 1 130 ? 0.375 0.075 -16.604 1.00 87.62 130 LEU A CA 1
ATOM 1019 C C . LEU A 1 130 ? 0.639 0.641 -18.006 1.00 87.62 130 LEU A C 1
ATOM 1021 O O . LEU A 1 130 ? -0.140 1.450 -18.523 1.00 87.62 130 LEU A O 1
ATOM 1025 N N . PRO A 1 131 ? 1.741 0.233 -18.655 1.00 88.50 131 PRO A N 1
ATOM 1026 C CA . PRO A 1 131 ? 2.017 0.647 -20.018 1.00 88.50 131 PRO A CA 1
ATOM 1027 C C . PRO A 1 131 ? 1.013 0.001 -20.983 1.00 88.50 131 PRO A C 1
ATOM 1029 O O . PRO A 1 131 ? 0.603 -1.147 -20.822 1.00 88.50 131 PRO A O 1
ATOM 1032 N N . ALA A 1 132 ? 0.673 0.709 -22.061 1.00 84.94 132 ALA A N 1
ATOM 1033 C CA . ALA A 1 132 ? -0.272 0.220 -23.072 1.00 84.94 132 ALA A CA 1
ATOM 1034 C C . ALA A 1 132 ? 0.164 -1.092 -23.762 1.00 84.94 132 ALA A C 1
ATOM 1036 O O . ALA A 1 132 ? -0.662 -1.781 -24.346 1.00 84.94 132 ALA A O 1
ATOM 1037 N N . GLY A 1 133 ? 1.459 -1.424 -23.716 1.00 83.62 133 GLY A N 1
ATOM 1038 C CA . GLY A 1 133 ? 2.019 -2.669 -24.250 1.00 83.62 133 GLY A CA 1
ATOM 1039 C C . GLY A 1 133 ? 2.050 -3.840 -23.262 1.00 83.62 133 GLY A C 1
ATOM 1040 O O . GLY A 1 133 ? 2.693 -4.838 -23.580 1.00 83.62 133 GLY A O 1
ATOM 1041 N N . GLY A 1 134 ? 1.415 -3.695 -22.095 1.00 86.69 134 GLY A N 1
ATOM 1042 C CA . GLY A 1 134 ? 1.398 -4.676 -21.012 1.00 86.69 134 GLY A CA 1
ATOM 1043 C C . GLY A 1 134 ? 2.594 -4.558 -20.050 1.00 86.69 134 GLY A C 1
ATOM 1044 O O . GLY A 1 134 ? 3.654 -4.048 -20.429 1.00 86.69 134 GLY A O 1
ATOM 1045 N N . PRO A 1 135 ? 2.433 -4.987 -18.784 1.00 86.75 135 PRO A N 1
ATOM 1046 C CA . PRO A 1 135 ? 3.384 -4.729 -17.696 1.00 86.75 135 PRO A CA 1
ATOM 1047 C C . PRO A 1 135 ? 4.741 -5.424 -17.875 1.00 86.75 135 PRO A C 1
ATOM 1049 O O . PRO A 1 135 ? 5.725 -5.037 -17.242 1.00 86.75 135 PRO A O 1
ATOM 1052 N N . VAL A 1 136 ? 4.825 -6.449 -18.725 1.00 87.38 136 VAL A N 1
ATOM 1053 C CA . VAL A 1 136 ? 6.034 -7.252 -18.899 1.00 87.38 136 VAL A CA 1
ATOM 1054 C C . VAL A 1 136 ? 6.871 -6.722 -20.060 1.00 87.38 136 VAL A C 1
ATOM 1056 O O . VAL A 1 136 ? 6.547 -6.890 -21.240 1.00 87.38 136 VAL A O 1
ATOM 1059 N N . GLN A 1 137 ? 8.015 -6.127 -19.720 1.00 83.69 137 GLN A N 1
ATOM 1060 C CA . GLN A 1 137 ? 9.060 -5.764 -20.675 1.00 83.69 137 GLN A CA 1
ATOM 1061 C C . GLN A 1 137 ? 10.161 -6.830 -20.685 1.00 83.69 137 GLN A C 1
ATOM 1063 O O . GLN A 1 137 ? 10.718 -7.175 -19.647 1.00 83.69 137 GLN A O 1
ATOM 1068 N N . VAL A 1 138 ? 10.494 -7.347 -21.869 1.00 87.81 138 VAL A N 1
ATOM 1069 C CA . VAL A 1 138 ? 11.560 -8.343 -22.045 1.00 87.81 138 VAL A CA 1
ATOM 1070 C C . VAL A 1 138 ? 12.745 -7.682 -22.740 1.00 87.81 138 VAL A C 1
ATOM 1072 O O . VAL A 1 138 ? 12.585 -7.083 -23.804 1.00 87.81 138 VAL A O 1
ATOM 1075 N N . GLN A 1 139 ? 13.937 -7.813 -22.160 1.00 86.19 139 GLN A N 1
ATOM 1076 C CA . GLN A 1 139 ? 15.188 -7.326 -22.739 1.00 86.19 139 GLN A CA 1
ATOM 1077 C C . GLN A 1 139 ? 16.146 -8.499 -22.960 1.00 86.19 139 GLN A C 1
ATOM 1079 O O . GLN A 1 139 ? 16.393 -9.290 -22.052 1.00 86.19 139 GLN A O 1
ATOM 1084 N N . VAL A 1 140 ? 16.701 -8.615 -24.170 1.00 87.00 140 VAL A N 1
ATOM 1085 C CA . VAL A 1 140 ? 17.722 -9.626 -24.475 1.00 87.00 140 VAL A CA 1
ATOM 1086 C C . VAL A 1 140 ? 19.084 -9.088 -24.046 1.00 87.00 140 VAL A C 1
ATOM 1088 O O . VAL A 1 140 ? 19.590 -8.125 -24.622 1.00 87.00 140 VAL A O 1
ATOM 1091 N N . VAL A 1 141 ? 19.684 -9.709 -23.032 1.00 85.81 141 VAL A N 1
ATOM 1092 C CA . VAL A 1 141 ? 21.029 -9.368 -22.554 1.00 85.81 141 VAL A CA 1
ATOM 1093 C C . VAL A 1 141 ? 22.048 -10.291 -23.230 1.00 85.81 141 VAL A C 1
ATOM 1095 O O . VAL A 1 141 ? 21.957 -11.509 -23.104 1.00 85.81 141 VAL A O 1
ATOM 1098 N N . GLY A 1 142 ? 23.030 -9.723 -23.938 1.00 85.94 142 GLY A N 1
ATOM 1099 C CA . GLY A 1 142 ? 24.117 -10.474 -24.583 1.00 85.94 142 GLY A CA 1
ATOM 1100 C C . GLY A 1 142 ? 23.987 -10.624 -26.106 1.00 85.94 142 GLY A C 1
ATOM 1101 O O . GLY A 1 142 ? 23.449 -9.750 -26.792 1.00 85.94 142 GLY A O 1
ATOM 1102 N N . ALA A 1 143 ? 24.548 -11.710 -26.654 1.00 83.00 143 ALA A N 1
ATOM 1103 C CA . ALA A 1 143 ? 24.627 -11.933 -28.098 1.00 83.00 143 ALA A CA 1
ATOM 1104 C C . ALA A 1 143 ? 23.231 -12.069 -28.725 1.00 83.00 143 ALA A C 1
ATOM 1106 O O . ALA A 1 143 ? 22.439 -12.932 -28.346 1.00 83.00 143 ALA A O 1
ATOM 1107 N N . HIS A 1 144 ? 22.940 -11.217 -29.707 1.00 82.94 144 HIS A N 1
ATOM 1108 C CA . HIS A 1 144 ? 21.662 -11.216 -30.409 1.00 82.94 144 HIS A CA 1
ATOM 1109 C C . HIS A 1 144 ? 21.634 -12.337 -31.453 1.00 82.94 144 HIS A C 1
ATOM 1111 O O . HIS A 1 144 ? 22.131 -12.182 -32.566 1.00 82.94 144 HIS A O 1
ATOM 1117 N N . ASN A 1 145 ? 21.056 -13.475 -31.073 1.00 89.62 145 ASN A N 1
ATOM 1118 C CA . ASN A 1 145 ? 20.752 -14.585 -31.973 1.00 89.62 145 ASN A CA 1
ATOM 1119 C C . ASN A 1 145 ? 19.250 -14.541 -32.337 1.00 89.62 145 ASN A C 1
ATOM 1121 O O . ASN A 1 145 ? 18.439 -14.354 -31.422 1.00 89.62 145 ASN A O 1
ATOM 1125 N N . PRO A 1 146 ? 18.839 -14.716 -33.611 1.00 89.50 146 PRO A N 1
ATOM 1126 C CA . PRO A 1 146 ? 17.428 -14.765 -34.019 1.00 89.50 146 PRO A CA 1
ATOM 1127 C C . PRO A 1 146 ? 16.531 -15.674 -33.165 1.00 89.50 146 PRO A C 1
ATOM 1129 O O . PRO A 1 146 ? 15.386 -15.318 -32.901 1.00 89.50 146 PRO A O 1
ATOM 1132 N N . GLU A 1 147 ? 17.039 -16.809 -32.682 1.00 88.56 147 GLU A N 1
ATOM 1133 C CA . GLU A 1 147 ? 16.261 -17.733 -31.841 1.00 88.56 147 GLU A CA 1
ATOM 1134 C C . 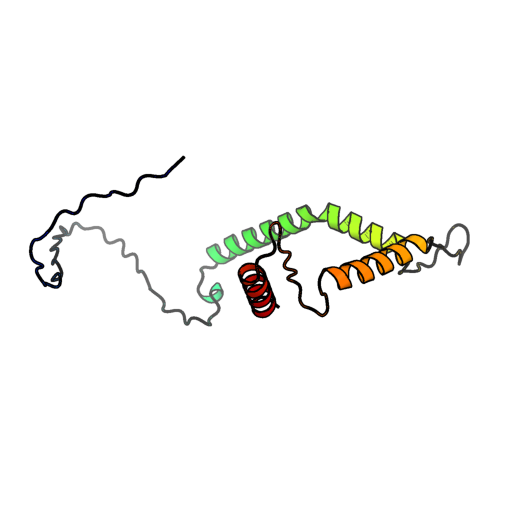GLU A 1 147 ? 15.887 -17.127 -30.477 1.00 88.56 147 GLU A C 1
ATOM 1136 O O . GLU A 1 147 ? 14.752 -17.268 -30.021 1.00 88.56 147 GLU A O 1
ATOM 1141 N N . ILE A 1 148 ? 16.814 -16.394 -29.851 1.00 86.75 148 ILE A N 1
ATOM 1142 C CA . ILE A 1 148 ? 16.607 -15.747 -28.544 1.00 86.75 148 ILE A CA 1
ATOM 1143 C C . ILE A 1 148 ? 15.632 -14.571 -28.685 1.00 86.75 148 ILE A C 1
ATOM 1145 O O . ILE A 1 148 ? 14.809 -14.333 -27.801 1.00 86.75 148 ILE A O 1
ATOM 1149 N N . VAL A 1 149 ? 15.679 -13.861 -29.817 1.00 88.75 149 VAL A N 1
ATOM 1150 C CA . VAL A 1 149 ? 14.725 -12.786 -30.130 1.00 88.75 149 VAL A CA 1
ATOM 1151 C C . VAL A 1 149 ? 13.318 -13.352 -30.340 1.00 88.75 149 VAL A C 1
ATOM 1153 O O . VAL A 1 149 ? 12.361 -12.837 -29.776 1.00 88.75 1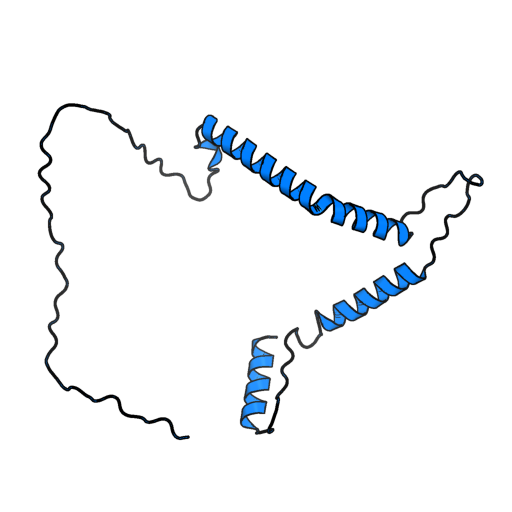49 VAL A O 1
ATOM 1156 N N . ALA A 1 150 ? 13.177 -14.455 -31.079 1.00 89.69 150 ALA A N 1
ATOM 1157 C CA . ALA A 1 150 ? 11.877 -15.105 -31.248 1.00 89.69 150 ALA A CA 1
ATOM 1158 C C . ALA A 1 150 ? 11.310 -15.623 -29.911 1.00 89.69 150 ALA A C 1
ATOM 1160 O O . ALA A 1 150 ? 10.105 -15.531 -29.660 1.00 89.69 150 ALA A O 1
ATOM 1161 N N . GLN A 1 151 ? 12.174 -16.139 -29.031 1.00 87.31 151 GLN A N 1
ATOM 1162 C CA . GLN A 1 151 ? 11.780 -16.569 -27.691 1.00 87.31 151 GLN A CA 1
ATOM 1163 C C . GLN A 1 151 ? 11.320 -15.391 -26.821 1.00 87.31 151 GLN A C 1
ATOM 1165 O O . GLN A 1 151 ? 10.300 -15.510 -26.141 1.00 87.31 151 GLN A O 1
ATOM 1170 N N . SER A 1 152 ? 12.027 -14.258 -26.852 1.00 88.81 152 SER A N 1
ATOM 1171 C CA . SER A 1 152 ? 11.662 -13.080 -26.058 1.00 88.81 152 SER A CA 1
ATOM 1172 C C . SER A 1 152 ? 10.327 -12.478 -26.499 1.00 88.81 152 SER A C 1
ATOM 1174 O O . SER A 1 152 ? 9.512 -12.134 -25.642 1.00 88.81 152 SER A O 1
ATOM 1176 N N . THR A 1 153 ? 10.052 -12.434 -27.807 1.00 89.31 153 THR A N 1
ATOM 1177 C CA . THR A 1 153 ? 8.753 -11.998 -28.339 1.00 8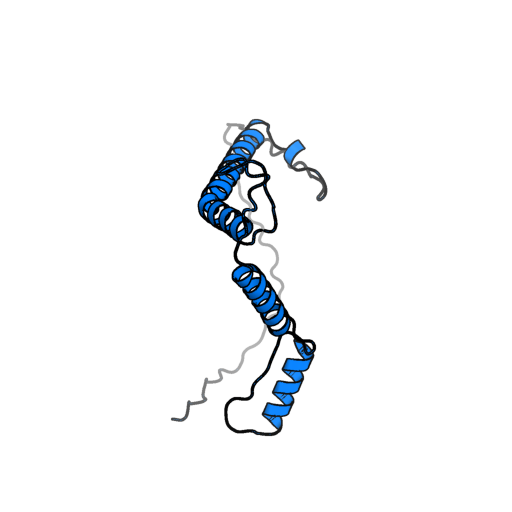9.31 153 THR A CA 1
ATOM 1178 C C . THR A 1 153 ? 7.620 -12.907 -27.869 1.00 89.31 153 THR A C 1
ATOM 1180 O O . THR A 1 153 ? 6.619 -12.402 -27.374 1.00 89.31 153 THR A O 1
ATOM 1183 N N . ARG A 1 154 ? 7.795 -14.236 -27.918 1.00 89.62 154 ARG A N 1
ATOM 1184 C CA . ARG A 1 154 ? 6.765 -15.184 -27.456 1.00 89.62 154 ARG A CA 1
ATOM 1185 C C . ARG A 1 154 ? 6.448 -15.024 -25.970 1.00 89.62 154 ARG A C 1
ATOM 1187 O O . ARG A 1 154 ? 5.285 -15.039 -25.589 1.00 89.62 154 ARG A O 1
ATOM 1194 N N . VAL A 1 155 ? 7.474 -14.898 -25.127 1.00 88.44 155 VAL A N 1
ATOM 1195 C CA . VAL A 1 155 ? 7.277 -14.704 -23.680 1.00 88.44 155 VAL A CA 1
ATOM 1196 C C . VAL A 1 155 ? 6.568 -13.379 -23.418 1.00 88.44 155 VAL A C 1
ATOM 1198 O O . VAL A 1 155 ? 5.641 -13.331 -22.615 1.00 88.44 155 VAL A O 1
ATOM 1201 N N . LYS A 1 156 ? 6.952 -12.322 -24.142 1.00 89.75 156 LYS A N 1
ATOM 1202 C CA . LYS A 1 156 ? 6.296 -11.020 -24.045 1.00 89.75 156 LYS A CA 1
ATOM 1203 C C . LYS A 1 156 ? 4.820 -11.081 -24.450 1.00 89.75 156 LYS A C 1
ATOM 1205 O O . LYS A 1 156 ? 4.009 -10.470 -23.771 1.00 89.75 156 LYS A O 1
ATOM 1210 N N . GLU A 1 157 ? 4.476 -11.784 -25.525 1.00 88.19 157 GLU A N 1
ATOM 1211 C CA . GLU A 1 157 ? 3.085 -11.948 -25.983 1.00 88.19 157 GLU A CA 1
ATOM 1212 C C . GLU A 1 157 ? 2.251 -12.855 -25.072 1.00 88.19 157 GLU A C 1
ATOM 1214 O O . GLU A 1 157 ? 1.042 -12.704 -25.009 1.00 88.19 157 GLU A O 1
ATOM 1219 N N . PHE A 1 158 ? 2.871 -13.812 -24.379 1.00 90.00 158 PHE A N 1
ATOM 1220 C CA . PHE A 1 158 ? 2.156 -14.692 -23.452 1.00 90.00 158 PHE A CA 1
ATOM 1221 C C . PHE A 1 158 ? 1.847 -14.018 -22.107 1.00 90.00 158 PHE A C 1
ATOM 1223 O O . PHE A 1 158 ? 0.840 -14.336 -21.482 1.00 90.00 158 PHE A O 1
ATOM 1230 N N . MET A 1 159 ? 2.732 -13.136 -21.630 1.00 86.31 159 MET A N 1
ATOM 1231 C CA . MET A 1 159 ? 2.599 -12.505 -20.310 1.00 86.31 159 MET A CA 1
ATOM 1232 C C . MET A 1 159 ? 1.870 -11.150 -20.315 1.00 86.31 159 MET A C 1
ATOM 1234 O O . MET A 1 159 ? 1.592 -10.635 -19.231 1.00 86.31 159 MET A O 1
ATOM 1238 N N . ASN A 1 160 ? 1.593 -10.572 -21.489 1.00 85.38 160 ASN A N 1
ATOM 1239 C CA . ASN A 1 160 ? 0.880 -9.300 -21.671 1.00 85.38 160 ASN A CA 1
ATOM 1240 C C . ASN A 1 160 ? -0.471 -9.526 -22.343 1.00 85.38 160 ASN A C 1
ATOM 1242 O O . ASN A 1 160 ? -1.429 -8.829 -21.948 1.00 85.38 160 ASN A O 1
#

pLDDT: mean 74.94, std 20.31, range [32.84, 97.31]

Sequence (160 aa):
MAIDKQLPLVNGDSAPSGSPLPIDIEIEIPLAEGEMEFEETEQVIPFNENLADFLEQDVLQSLGSELVTLYEEDKESRKDWYESFSKGLDLLGINQEERTQPFQGASGVNHPILSEAVTQFQAQAYKELLPAGGPVQVQVVGAHNPEIVAQSTRVKEFMN